Protein AF-A0A365MXD6-F1 (afdb_monomer)

Organism: Gibberella intermedia (NCBI:txid948311)

Foldseek 3Di:
DDDPVRVVVVVVVVVVVVVVVVVVVVVVVVVLVVLVVLLVVLVCQLPHPDDPVSNVVSVVSNVVSVVVNVVVVVVVVVVVVVD

Mean predicted aligned error: 4.79 Å

Nearest PDB structures (foldseek):
  4afl-assembly2_F  TM=7.414E-01  e=1.840E+00  Homo sapiens
  6inr-assembly1_A  TM=5.280E-01  e=1.720E+00  Candidatus Phytoplasma australasiaticum subsp. taiwanense
  5n7k-assembly4_D  TM=5.499E-01  e=4.404E+00  Homo sapiens

Secondary structure (DSSP, 8-state):
---HHHHHHHHHHHHHHHHHHHHHHHHHHHHHHHHHHHHHHHHHHHTSS--HHHHHHHHHHHHHHHHHHHHHHHHHHHHHHH-

Solvent-accessible surface area (backbone atoms only — not comparable to full-atom values): 4506 Å² total; per-residue (Å²)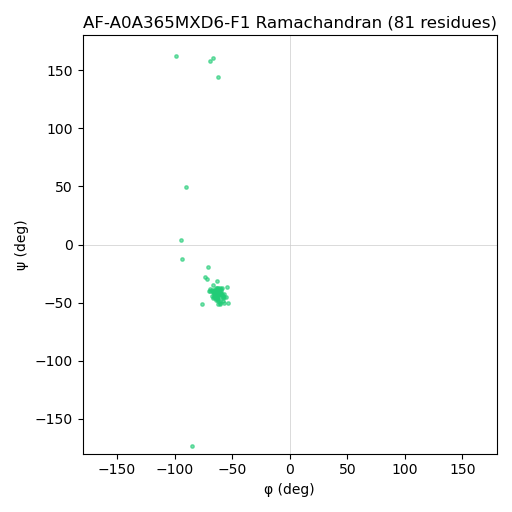: 130,84,50,74,65,58,52,53,53,50,51,52,51,53,53,49,52,48,56,50,50,54,51,51,52,51,52,53,51,54,49,52,52,51,47,50,48,53,26,50,57,23,45,52,43,46,77,40,99,58,58,68,71,61,21,58,61,27,41,58,55,24,51,52,36,50,50,52,53,48,55,51,48,52,53,52,52,55,52,62,74,74,109

pLDDT: mean 94.68, std 5.04, range [68.62, 98.5]

Structure (mmCIF, N/CA/C/O backbone):
data_AF-A0A365MXD6-F1
#
_entry.id   AF-A0A365MXD6-F1
#
loop_
_atom_site.group_PDB
_atom_site.id
_atom_site.type_symbol
_atom_site.label_atom_id
_atom_site.label_alt_id
_atom_site.label_comp_id
_atom_site.label_asym_id
_atom_site.label_entity_id
_atom_site.label_seq_id
_atom_site.pdbx_PDB_ins_code
_atom_site.Cartn_x
_atom_site.Cartn_y
_atom_site.Cartn_z
_atom_site.occupancy
_atom_site.B_iso_or_equiv
_atom_site.auth_seq_id
_atom_site.auth_comp_id
_atom_site.auth_asym_id
_atom_site.auth_atom_id
_atom_site.pdbx_PDB_model_num
ATOM 1 N N . MET A 1 1 ? 20.682 -0.175 -42.581 1.00 75.94 1 MET A N 1
ATOM 2 C CA . MET A 1 1 ? 20.680 -1.177 -41.492 1.00 75.94 1 MET A CA 1
ATOM 3 C C . MET A 1 1 ? 21.435 -0.576 -40.322 1.00 75.94 1 MET A C 1
ATOM 5 O O . MET A 1 1 ? 22.444 0.067 -40.599 1.00 75.94 1 MET A O 1
ATOM 9 N N . PRO A 1 2 ? 20.953 -0.724 -39.079 1.00 80.56 2 PRO A N 1
ATOM 10 C CA . PRO A 1 2 ? 21.672 -0.233 -37.910 1.00 80.56 2 PRO A CA 1
ATOM 11 C C . PRO A 1 2 ? 23.024 -0.940 -37.784 1.00 80.56 2 PRO A C 1
ATOM 13 O O . PRO A 1 2 ? 23.169 -2.119 -38.119 1.00 80.56 2 PRO A O 1
ATOM 16 N N . SER A 1 3 ? 24.023 -0.196 -37.338 1.00 93.88 3 SER A N 1
ATOM 17 C CA . SER A 1 3 ? 25.360 -0.697 -37.064 1.00 93.88 3 SER A CA 1
ATOM 18 C C . SER A 1 3 ? 25.360 -1.616 -35.842 1.00 93.88 3 SER A C 1
ATOM 20 O O . SER A 1 3 ? 24.506 -1.534 -34.959 1.00 93.88 3 SER A O 1
ATOM 22 N N . LYS A 1 4 ? 26.379 -2.477 -35.747 1.00 94.00 4 LYS A N 1
ATOM 23 C CA . LYS A 1 4 ? 26.589 -3.330 -34.568 1.00 94.00 4 LYS A CA 1
ATOM 24 C C . LYS A 1 4 ? 26.644 -2.512 -33.268 1.00 94.00 4 LYS A C 1
ATOM 26 O O . LYS A 1 4 ? 26.140 -2.971 -32.252 1.00 94.00 4 LYS A O 1
ATOM 31 N N . ALA A 1 5 ? 27.235 -1.317 -33.305 1.00 93.62 5 ALA A N 1
ATOM 32 C CA . ALA A 1 5 ? 27.323 -0.431 -32.147 1.00 93.62 5 ALA A CA 1
ATOM 33 C C . ALA A 1 5 ? 25.945 0.105 -31.726 1.00 93.62 5 ALA A C 1
ATOM 35 O O . ALA A 1 5 ? 25.617 0.060 -30.545 1.00 93.62 5 ALA A O 1
ATOM 36 N N . GLU A 1 6 ? 25.115 0.532 -32.682 1.00 93.56 6 GLU A N 1
ATOM 37 C CA . GLU A 1 6 ? 23.745 0.992 -32.406 1.00 93.56 6 GLU A CA 1
ATOM 38 C C . GLU A 1 6 ? 22.871 -0.133 -31.837 1.00 93.56 6 GLU A C 1
ATOM 40 O O . GLU A 1 6 ? 22.108 0.098 -30.903 1.00 93.56 6 GLU A O 1
ATOM 45 N N . ILE A 1 7 ? 23.021 -1.365 -32.339 1.00 94.12 7 ILE A N 1
ATOM 46 C CA . ILE A 1 7 ? 22.306 -2.535 -31.803 1.00 94.12 7 ILE A CA 1
ATOM 47 C C . ILE A 1 7 ? 22.745 -2.834 -30.363 1.00 94.12 7 ILE A C 1
ATOM 49 O O . ILE A 1 7 ? 21.898 -3.046 -29.500 1.00 94.12 7 ILE A O 1
ATOM 53 N N . LEU A 1 8 ? 24.054 -2.834 -30.083 1.00 95.25 8 LEU A N 1
ATOM 54 C CA . LEU A 1 8 ? 24.577 -3.093 -28.736 1.00 95.25 8 LEU A CA 1
ATOM 55 C C . LEU A 1 8 ? 24.152 -2.014 -27.734 1.00 95.25 8 LEU A C 1
ATOM 57 O O . LEU A 1 8 ? 23.772 -2.346 -26.614 1.00 95.25 8 LEU A O 1
ATOM 61 N N . GLN A 1 9 ? 24.156 -0.744 -28.143 1.00 94.44 9 GLN A N 1
ATOM 62 C CA . GLN A 1 9 ? 23.662 0.348 -27.306 1.00 94.44 9 GLN A CA 1
ATOM 63 C C . GLN A 1 9 ? 22.156 0.220 -27.044 1.00 94.44 9 GLN A C 1
ATOM 65 O O . GLN A 1 9 ? 21.710 0.427 -25.919 1.00 94.44 9 GLN A O 1
ATOM 70 N N . GLY A 1 10 ? 21.375 -0.152 -28.063 1.00 93.19 10 GLY A N 1
ATOM 71 C CA . GLY A 1 10 ? 19.941 -0.395 -27.913 1.00 93.19 10 GLY A CA 1
ATOM 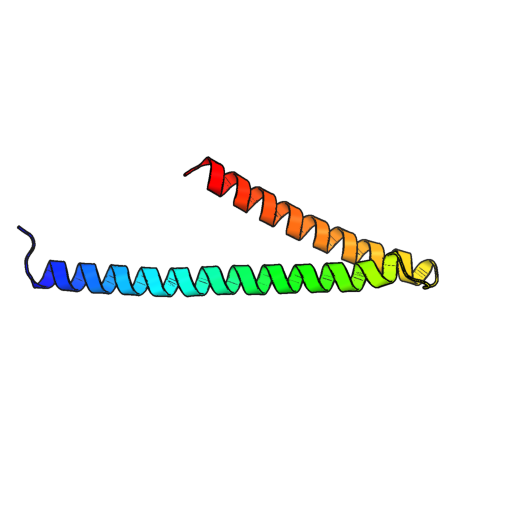72 C C . GLY A 1 10 ? 19.640 -1.513 -26.913 1.00 93.19 10 GLY A C 1
ATOM 73 O O . GLY A 1 10 ? 18.770 -1.349 -26.063 1.00 93.19 10 GLY A O 1
ATOM 74 N N . LEU A 1 11 ? 20.395 -2.615 -26.963 1.00 94.31 11 LEU A N 1
ATOM 75 C CA . LEU A 1 11 ? 20.257 -3.720 -26.010 1.00 94.31 11 LEU A CA 1
ATOM 76 C C . LEU A 1 11 ? 20.603 -3.296 -24.577 1.00 94.31 11 LEU A C 1
ATOM 78 O O . LEU A 1 11 ? 19.834 -3.594 -23.669 1.00 94.31 11 LEU A O 1
ATOM 82 N N . ALA A 1 12 ? 21.700 -2.557 -24.388 1.00 93.25 12 ALA A N 1
ATOM 83 C CA . ALA A 1 12 ? 22.098 -2.062 -23.070 1.00 93.25 12 ALA A CA 1
ATOM 84 C C . ALA A 1 12 ? 21.039 -1.129 -22.455 1.00 93.25 12 ALA A C 1
ATOM 86 O O . ALA A 1 12 ? 20.755 -1.215 -21.263 1.00 93.25 12 ALA A O 1
ATOM 87 N N . ASN A 1 13 ? 20.414 -0.273 -23.269 1.00 93.94 13 ASN A N 1
ATOM 88 C CA . ASN A 1 13 ? 19.340 0.603 -22.800 1.00 93.94 13 ASN A CA 1
ATOM 89 C C . ASN A 1 13 ? 18.098 -0.199 -22.381 1.00 93.94 13 ASN A C 1
ATOM 91 O O . ASN A 1 13 ? 17.531 0.067 -21.330 1.00 93.94 13 ASN A O 1
ATOM 95 N N . VAL A 1 14 ? 17.685 -1.197 -23.172 1.00 94.31 14 VAL A N 1
ATOM 96 C CA . VAL A 1 14 ? 16.528 -2.047 -22.832 1.00 94.31 14 VAL A CA 1
ATOM 97 C C . VAL A 1 14 ? 16.776 -2.847 -21.552 1.00 94.31 14 VAL A C 1
ATOM 99 O O . VAL A 1 14 ? 15.867 -2.988 -20.738 1.00 94.31 14 VAL A O 1
ATOM 102 N N . GLU A 1 15 ? 17.992 -3.355 -21.355 1.00 94.56 15 GLU A N 1
ATOM 103 C CA . GLU A 1 15 ? 18.370 -4.069 -20.133 1.00 94.56 15 GLU A CA 1
ATOM 104 C C . GLU A 1 15 ? 18.319 -3.154 -18.902 1.00 94.56 15 GLU A C 1
ATOM 106 O O . GLU A 1 15 ? 17.733 -3.528 -1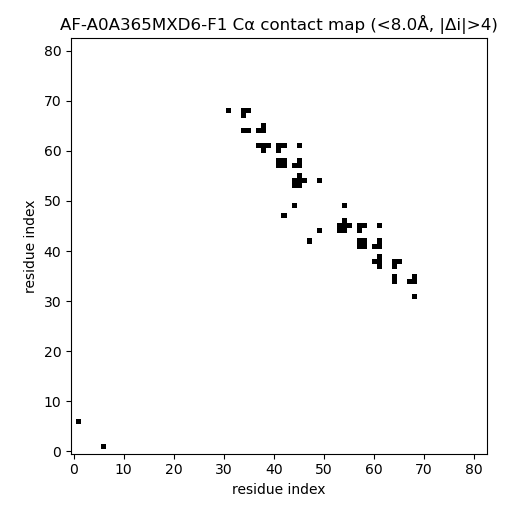7.887 1.00 94.56 15 GLU A O 1
ATOM 111 N N . PHE A 1 16 ? 18.830 -1.925 -19.021 1.00 94.56 16 PHE A N 1
ATOM 112 C CA . PHE A 1 16 ? 18.739 -0.923 -17.962 1.00 94.56 16 PHE A CA 1
ATOM 113 C C . PHE A 1 16 ? 17.286 -0.575 -17.603 1.00 94.56 16 PHE A C 1
ATOM 115 O O . PHE A 1 16 ? 16.923 -0.602 -16.428 1.00 94.56 16 PHE A O 1
ATOM 122 N N . GLU A 1 17 ? 16.442 -0.288 -18.599 1.00 95.19 17 GLU A N 1
ATOM 123 C CA . GLU A 1 17 ? 15.025 0.033 -18.370 1.00 95.19 17 GLU A CA 1
ATOM 124 C C . GLU A 1 17 ? 14.275 -1.142 -17.738 1.00 95.19 17 GLU A C 1
ATOM 126 O O . GLU A 1 17 ? 13.451 -0.957 -16.844 1.00 95.19 17 GLU A O 1
ATOM 131 N N . LYS A 1 18 ? 14.599 -2.375 -18.143 1.00 95.19 18 LYS A N 1
ATOM 132 C CA . LYS A 1 18 ? 14.040 -3.576 -17.524 1.00 95.19 18 LYS A CA 1
ATOM 133 C C . LYS A 1 18 ? 14.399 -3.655 -16.037 1.00 95.19 18 LYS A C 1
ATOM 135 O O . LYS A 1 18 ? 13.504 -3.833 -15.215 1.00 95.19 18 LYS A O 1
ATOM 140 N N . GLU A 1 19 ? 15.677 -3.514 -15.681 1.00 95.56 19 GLU A N 1
ATOM 141 C CA . GLU A 1 19 ? 16.099 -3.530 -14.273 1.00 95.56 19 GLU A CA 1
ATOM 142 C C . GLU A 1 19 ? 15.458 -2.397 -13.464 1.00 95.56 19 GLU A C 1
ATOM 144 O O . GLU A 1 19 ? 15.124 -2.573 -12.289 1.00 95.56 19 GLU A O 1
ATOM 149 N N . HIS A 1 20 ? 15.305 -1.222 -14.076 1.00 95.56 20 HIS A N 1
ATOM 150 C CA . HIS A 1 20 ? 14.653 -0.085 -13.447 1.00 95.56 20 HIS A CA 1
ATOM 151 C C . HIS A 1 20 ? 13.187 -0.398 -13.125 1.00 95.56 20 HIS A C 1
ATOM 153 O O . HIS A 1 20 ? 12.793 -0.275 -11.963 1.00 95.56 20 HIS A O 1
ATOM 159 N N . LEU A 1 21 ? 12.426 -0.895 -14.104 1.00 95.19 21 LEU A N 1
ATOM 160 C CA . LEU A 1 21 ? 11.027 -1.290 -13.930 1.00 95.19 21 LEU A CA 1
ATOM 161 C C . LEU A 1 21 ? 10.861 -2.404 -12.889 1.00 95.19 21 LEU A C 1
ATOM 163 O O . LEU A 1 21 ? 9.959 -2.337 -12.058 1.00 95.19 21 LEU A O 1
ATOM 167 N N . GLU A 1 22 ? 11.746 -3.404 -12.868 1.00 95.81 22 GLU A N 1
ATOM 168 C CA . GLU A 1 22 ? 11.716 -4.466 -11.851 1.00 95.81 22 GLU A CA 1
ATOM 169 C C . GLU A 1 22 ? 11.873 -3.907 -10.425 1.00 95.81 22 GLU A C 1
ATOM 171 O O . GLU A 1 22 ? 11.200 -4.361 -9.493 1.00 95.81 22 GLU A O 1
ATOM 176 N N . ARG A 1 23 ? 12.725 -2.889 -10.236 1.00 95.69 23 ARG A N 1
ATOM 177 C CA . ARG A 1 23 ? 12.879 -2.216 -8.935 1.00 95.69 23 ARG A CA 1
ATOM 178 C C . ARG A 1 23 ? 11.642 -1.409 -8.560 1.00 95.69 23 ARG A C 1
ATOM 180 O O . ARG A 1 23 ? 11.265 -1.418 -7.389 1.00 95.69 23 ARG A O 1
ATOM 187 N N . GLU A 1 24 ? 11.026 -0.723 -9.516 1.00 95.00 24 GLU A N 1
ATOM 188 C CA . GLU A 1 24 ? 9.803 0.047 -9.274 1.00 95.00 24 GLU A CA 1
ATOM 189 C C . GLU A 1 24 ? 8.621 -0.856 -8.912 1.00 95.00 24 GLU A C 1
ATOM 191 O O . GLU A 1 24 ? 7.918 -0.570 -7.942 1.00 95.00 24 GLU A O 1
ATOM 196 N N . ILE A 1 25 ? 8.454 -1.984 -9.613 1.00 92.75 25 ILE A N 1
ATOM 197 C CA . ILE A 1 25 ? 7.437 -2.997 -9.294 1.00 92.75 25 ILE A CA 1
ATOM 198 C C . ILE A 1 25 ? 7.628 -3.490 -7.863 1.00 92.75 25 ILE A C 1
ATOM 200 O O . ILE A 1 25 ? 6.695 -3.440 -7.062 1.00 92.75 25 ILE A O 1
ATOM 204 N N . LYS A 1 26 ? 8.853 -3.887 -7.505 1.00 95.94 26 LYS A N 1
ATOM 205 C CA . LYS A 1 26 ? 9.149 -4.345 -6.146 1.00 95.94 26 LYS A CA 1
ATOM 206 C C . LYS A 1 26 ? 8.848 -3.269 -5.098 1.00 95.94 26 LYS A C 1
ATOM 208 O O . LYS A 1 26 ? 8.272 -3.572 -4.057 1.00 95.94 26 LYS A O 1
ATOM 213 N N . ALA A 1 27 ? 9.212 -2.014 -5.360 1.00 95.00 27 ALA A N 1
ATOM 214 C CA . ALA A 1 27 ? 8.926 -0.912 -4.446 1.00 95.00 27 ALA A CA 1
ATOM 215 C C . ALA A 1 27 ? 7.413 -0.690 -4.264 1.00 95.00 27 ALA A C 1
ATOM 217 O O . ALA A 1 27 ? 6.957 -0.451 -3.143 1.00 95.00 27 ALA A O 1
ATOM 218 N N . ALA A 1 28 ? 6.629 -0.808 -5.339 1.00 92.94 28 ALA A N 1
ATOM 219 C CA . ALA A 1 28 ? 5.174 -0.707 -5.287 1.00 92.94 28 ALA A CA 1
ATOM 220 C C . ALA A 1 28 ? 4.536 -1.872 -4.506 1.00 92.94 28 ALA A C 1
ATOM 222 O O . ALA A 1 28 ? 3.629 -1.651 -3.695 1.00 92.94 28 ALA A O 1
ATOM 223 N N . GLU A 1 29 ? 5.031 -3.097 -4.694 1.00 94.81 29 GLU A N 1
ATOM 224 C CA . GLU A 1 29 ? 4.605 -4.280 -3.938 1.00 94.81 29 GLU A CA 1
ATOM 225 C C . GLU A 1 29 ? 4.911 -4.136 -2.441 1.00 94.81 29 GLU A C 1
ATOM 227 O O . GLU A 1 29 ? 4.024 -4.326 -1.603 1.00 94.81 29 GLU A O 1
ATOM 232 N N . ASP A 1 30 ? 6.142 -3.743 -2.100 1.00 97.62 30 ASP A N 1
ATOM 233 C CA . ASP A 1 30 ? 6.579 -3.540 -0.717 1.00 97.62 30 ASP A CA 1
ATOM 234 C C . ASP A 1 30 ? 5.744 -2.449 -0.027 1.00 97.62 30 ASP A C 1
ATOM 236 O O . ASP A 1 30 ? 5.302 -2.626 1.114 1.00 97.62 30 ASP A O 1
ATOM 240 N N . TYR A 1 31 ? 5.458 -1.346 -0.728 1.00 96.50 31 TYR A N 1
ATOM 241 C CA . TYR A 1 31 ? 4.602 -0.278 -0.214 1.00 96.50 31 TYR A CA 1
ATOM 242 C C . TYR A 1 31 ? 3.163 -0.756 0.022 1.00 96.50 31 TYR A C 1
ATOM 244 O O . TYR A 1 31 ? 2.615 -0.564 1.109 1.00 96.50 31 TYR A O 1
ATOM 252 N N . THR A 1 32 ? 2.564 -1.444 -0.952 1.00 96.56 32 THR A N 1
ATOM 253 C CA . THR A 1 32 ? 1.190 -1.962 -0.840 1.00 96.56 32 THR A CA 1
ATOM 254 C C . THR A 1 32 ? 1.067 -2.953 0.316 1.00 96.56 32 THR A C 1
ATOM 256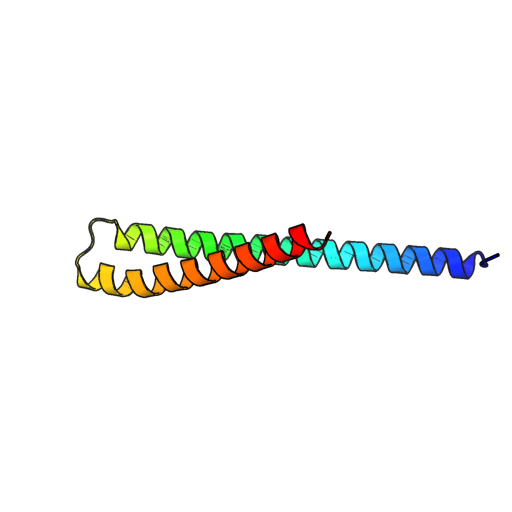 O O . THR A 1 32 ? 0.117 -2.893 1.105 1.00 96.56 32 THR A O 1
ATOM 259 N N . LYS A 1 33 ? 2.061 -3.832 0.479 1.00 97.81 33 LYS A N 1
ATOM 260 C CA . LYS A 1 33 ? 2.137 -4.771 1.601 1.00 97.81 33 LYS A CA 1
ATOM 261 C C . LYS A 1 33 ? 2.246 -4.046 2.940 1.00 97.81 33 LYS A C 1
ATOM 263 O O . LYS A 1 33 ? 1.555 -4.419 3.887 1.00 97.81 33 LYS A O 1
ATOM 268 N N . HIS A 1 34 ? 3.076 -3.006 3.020 1.00 98.06 34 HIS A N 1
ATOM 269 C CA . HIS A 1 34 ? 3.213 -2.195 4.226 1.00 98.06 34 HIS A CA 1
ATOM 270 C C . HIS A 1 34 ? 1.888 -1.529 4.624 1.00 98.06 34 HIS A C 1
ATOM 272 O O . HIS A 1 34 ? 1.455 -1.680 5.767 1.00 98.06 34 HIS A O 1
ATOM 278 N N . ILE A 1 35 ? 1.211 -0.858 3.687 1.00 98.19 35 ILE A N 1
ATOM 279 C CA . ILE A 1 35 ? -0.086 -0.212 3.944 1.00 98.19 35 ILE A CA 1
ATOM 280 C C . ILE A 1 35 ? -1.149 -1.241 4.343 1.00 98.19 35 ILE A C 1
ATOM 282 O O . ILE A 1 35 ? -1.898 -1.023 5.294 1.00 98.19 35 ILE A O 1
ATOM 286 N N . THR A 1 36 ? -1.173 -2.398 3.677 1.00 98.19 36 THR A N 1
ATOM 287 C CA . THR A 1 36 ? -2.087 -3.495 4.024 1.00 98.19 36 THR A CA 1
ATOM 288 C C . THR A 1 36 ? -1.872 -3.969 5.458 1.00 98.19 36 THR A C 1
ATOM 290 O O . THR A 1 36 ? -2.844 -4.157 6.189 1.00 98.19 36 THR A O 1
ATOM 293 N N . GLN A 1 37 ? -0.619 -4.124 5.893 1.00 98.50 37 GLN A N 1
ATOM 294 C CA . GLN A 1 37 ? -0.324 -4.519 7.269 1.00 98.50 37 GLN A CA 1
ATOM 295 C C . GLN A 1 37 ? -0.808 -3.465 8.272 1.00 98.50 37 GLN A C 1
ATOM 297 O O . GLN A 1 37 ? -1.500 -3.818 9.221 1.00 98.50 37 GLN A O 1
ATOM 302 N N . GLN A 1 38 ? -0.533 -2.179 8.027 1.00 98.38 38 GLN A N 1
ATOM 303 C CA . GLN A 1 38 ? -1.011 -1.096 8.895 1.00 98.38 38 GLN A CA 1
ATOM 304 C C . GLN A 1 38 ? -2.541 -1.092 9.009 1.00 98.38 38 GLN A C 1
ATOM 306 O O . GLN A 1 38 ? -3.089 -1.021 10.108 1.00 98.38 38 GLN A O 1
ATOM 311 N N . LYS A 1 39 ? -3.243 -1.259 7.884 1.00 98.19 39 LYS A N 1
ATOM 312 C CA . LYS A 1 39 ? -4.703 -1.394 7.853 1.00 98.19 39 LYS A CA 1
ATOM 313 C C . LYS A 1 39 ? -5.180 -2.567 8.710 1.00 98.19 39 LYS A C 1
ATOM 315 O O . LYS A 1 39 ? -6.123 -2.406 9.480 1.00 98.19 39 LYS A O 1
ATOM 320 N N . MET A 1 40 ? -4.538 -3.732 8.607 1.00 98.44 40 MET A N 1
ATOM 321 C CA . MET A 1 40 ? -4.890 -4.918 9.400 1.00 98.44 40 MET A CA 1
ATOM 322 C C . MET A 1 40 ? -4.637 -4.711 10.900 1.00 98.44 40 MET A C 1
ATOM 324 O O . MET A 1 40 ? -5.473 -5.104 11.715 1.00 98.44 40 MET A O 1
ATOM 328 N N . ASP A 1 41 ? -3.548 -4.037 11.267 1.00 98.06 41 ASP A N 1
ATOM 329 C CA . ASP A 1 41 ? -3.229 -3.724 12.662 1.00 98.06 41 ASP A CA 1
ATOM 330 C C . ASP A 1 41 ? -4.293 -2.795 13.274 1.00 98.06 41 ASP A C 1
ATOM 332 O O . ASP A 1 41 ? -4.783 -3.041 14.378 1.00 98.06 41 ASP A O 1
ATOM 336 N N . LYS A 1 42 ? -4.727 -1.762 12.537 1.00 98.12 42 LYS A N 1
ATOM 337 C CA . LYS A 1 42 ? -5.810 -0.867 12.982 1.00 98.12 42 LYS A CA 1
ATOM 338 C C . LYS A 1 42 ? -7.164 -1.570 13.005 1.00 98.12 42 LYS A C 1
ATOM 340 O O . LYS A 1 42 ? -7.920 -1.398 13.959 1.00 98.12 42 LYS A O 1
ATOM 345 N N . GLN A 1 43 ? -7.436 -2.428 12.022 1.00 98.06 43 GLN A N 1
ATOM 346 C CA . GLN A 1 43 ? -8.645 -3.250 11.964 1.00 98.06 43 GLN A CA 1
ATOM 347 C C . GLN A 1 43 ? -8.800 -4.128 13.213 1.00 98.06 43 GLN A C 1
ATOM 349 O O . GLN A 1 43 ? -9.899 -4.244 13.759 1.00 98.06 43 GLN A O 1
ATOM 354 N N . ALA A 1 44 ? -7.702 -4.733 13.674 1.00 98.12 44 ALA A N 1
ATOM 355 C CA . ALA A 1 44 ? -7.692 -5.564 14.872 1.00 98.12 44 ALA A CA 1
ATOM 356 C C . ALA A 1 44 ? -8.057 -4.770 16.138 1.00 98.12 44 ALA A C 1
ATOM 358 O O . ALA A 1 44 ? -8.675 -5.321 17.047 1.00 98.12 44 ALA A O 1
ATOM 359 N N . ILE A 1 45 ? -7.720 -3.476 16.188 1.00 98.00 45 ILE A N 1
ATOM 360 C CA . ILE A 1 45 ? -8.096 -2.588 17.294 1.00 98.00 45 ILE A CA 1
ATOM 361 C C . ILE A 1 45 ? -9.573 -2.192 17.185 1.00 98.00 45 ILE A C 1
ATOM 363 O O . ILE A 1 45 ? -10.328 -2.386 18.139 1.00 98.00 45 ILE A O 1
ATOM 367 N N . VAL A 1 46 ? -9.997 -1.701 16.016 1.00 97.88 46 VAL A N 1
ATOM 368 C CA . VAL A 1 46 ? -11.374 -1.247 15.743 1.00 97.88 46 VAL A CA 1
ATOM 369 C C . VAL A 1 46 ? -12.401 -2.331 16.082 1.00 97.88 46 VAL A C 1
ATOM 371 O O . VAL A 1 46 ? -13.349 -2.089 16.832 1.00 97.88 46 VAL A O 1
ATOM 374 N N . TYR A 1 47 ? -12.188 -3.550 15.583 1.00 96.88 47 TYR A N 1
ATOM 375 C CA . TYR A 1 47 ? -13.113 -4.670 15.783 1.00 96.88 47 TYR A CA 1
ATOM 376 C C . TYR A 1 47 ? -12.747 -5.564 16.977 1.00 96.88 47 TYR A C 1
ATOM 378 O O . TYR A 1 47 ? -13.410 -6.573 17.216 1.00 96.88 47 TYR A O 1
ATOM 386 N N . GLY A 1 48 ? -11.707 -5.207 17.732 1.00 96.38 48 GLY A N 1
ATOM 387 C CA . GLY A 1 48 ? -11.235 -5.962 18.887 1.00 96.38 48 GLY A CA 1
ATOM 388 C C . GLY A 1 48 ? -11.965 -5.632 20.189 1.00 96.38 48 GLY A C 1
ATOM 389 O O . GLY A 1 48 ? -12.921 -4.853 20.247 1.00 96.38 48 GLY A O 1
ATOM 390 N N . SER A 1 49 ? -11.465 -6.203 21.281 1.00 96.38 49 SER A N 1
ATOM 391 C CA . SER A 1 49 ? -11.985 -5.994 22.639 1.00 96.38 49 SER A CA 1
ATOM 392 C C . SER A 1 49 ? -11.306 -4.814 23.348 1.00 96.38 49 SER A C 1
ATOM 394 O O . SER A 1 49 ? -10.835 -4.953 24.473 1.00 96.38 49 SER A O 1
ATOM 396 N N . TYR A 1 50 ? -11.232 -3.662 22.679 1.00 96.44 50 TYR A N 1
ATOM 397 C CA . TYR A 1 50 ? -10.724 -2.402 23.239 1.00 96.44 50 TYR A CA 1
ATOM 398 C C . TYR A 1 50 ? -11.867 -1.486 23.699 1.00 96.44 50 TYR A C 1
ATOM 400 O O . TYR A 1 50 ? -13.021 -1.673 23.297 1.00 96.44 50 TYR A O 1
ATOM 408 N N . ASP A 1 51 ? -11.551 -0.497 24.537 1.00 97.38 51 ASP A N 1
ATOM 409 C CA . ASP A 1 51 ? -12.497 0.554 24.914 1.00 97.38 51 ASP A CA 1
ATOM 410 C C . ASP A 1 51 ? -12.855 1.453 23.715 1.00 97.38 51 ASP A C 1
ATOM 412 O O . ASP A 1 51 ? -12.144 1.495 22.707 1.00 97.38 51 ASP A O 1
ATOM 416 N N . GLN A 1 52 ? -13.974 2.175 23.822 1.00 96.75 52 GLN A N 1
ATOM 417 C CA . GLN A 1 52 ? -14.502 2.963 22.706 1.00 96.75 52 GLN A CA 1
ATOM 418 C C . GLN A 1 52 ? -13.553 4.086 22.269 1.00 96.75 52 GLN A C 1
ATOM 420 O O . GLN A 1 52 ? -13.404 4.303 21.073 1.00 96.75 52 GLN A O 1
ATOM 425 N N . ALA A 1 53 ? -12.859 4.752 23.197 1.00 96.94 53 ALA A N 1
ATOM 426 C CA . ALA A 1 53 ? -11.953 5.842 22.840 1.00 96.94 53 ALA A CA 1
ATOM 427 C C . ALA A 1 53 ? -10.748 5.324 22.037 1.00 96.94 53 ALA A C 1
ATOM 429 O O . ALA A 1 53 ? -10.344 5.938 21.049 1.00 96.94 53 ALA A O 1
ATOM 430 N N . THR A 1 54 ? -10.214 4.159 22.413 1.00 96.88 54 THR A N 1
ATOM 431 C CA . THR A 1 54 ? -9.154 3.477 21.656 1.00 96.88 54 THR A CA 1
ATOM 432 C C . THR A 1 54 ? -9.629 3.052 20.264 1.00 96.88 54 THR A C 1
ATOM 434 O O . THR A 1 54 ? -8.897 3.212 19.284 1.00 96.88 54 THR A O 1
ATOM 437 N N . LYS A 1 55 ? -10.862 2.545 20.150 1.00 98.12 55 LYS A N 1
ATOM 438 C CA . LYS A 1 55 ? -11.465 2.191 18.857 1.00 98.12 55 LYS A CA 1
ATOM 439 C C . LYS A 1 55 ? -11.648 3.403 17.957 1.00 98.12 55 LYS A C 1
ATOM 441 O O . LYS A 1 55 ? -11.242 3.346 16.802 1.00 98.12 55 LYS A O 1
ATOM 446 N N . ASP A 1 56 ? -12.184 4.495 18.490 1.00 96.94 56 ASP A N 1
ATOM 447 C CA . ASP A 1 56 ? -12.412 5.731 17.738 1.00 96.94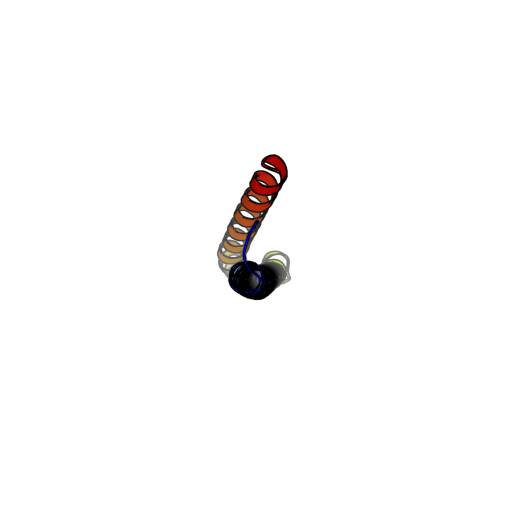 56 ASP A CA 1
ATOM 448 C C . ASP A 1 56 ? -11.089 6.324 17.228 1.00 96.94 56 ASP A C 1
ATOM 450 O O . ASP A 1 56 ? -10.999 6.773 16.084 1.00 96.94 56 ASP A O 1
ATOM 454 N N . ALA A 1 57 ? -10.028 6.264 18.042 1.00 94.75 57 ALA A N 1
ATOM 455 C CA . ALA A 1 57 ? -8.693 6.683 17.624 1.00 94.75 57 ALA A CA 1
ATOM 456 C C . ALA A 1 57 ? -8.129 5.797 16.497 1.00 94.75 57 ALA A C 1
ATOM 458 O O . ALA A 1 57 ? -7.548 6.312 15.543 1.00 94.75 57 ALA A O 1
ATOM 459 N N . ALA A 1 58 ? -8.316 4.475 16.578 1.00 97.75 58 ALA A N 1
ATOM 460 C CA . ALA A 1 58 ? -7.856 3.539 15.552 1.00 97.75 58 ALA A CA 1
ATOM 461 C C . ALA A 1 58 ? -8.693 3.587 14.264 1.00 97.75 58 ALA A C 1
ATOM 463 O O . ALA A 1 58 ? -8.156 3.313 13.192 1.00 97.75 58 ALA A O 1
ATOM 464 N N . GLN A 1 59 ? -9.976 3.952 14.356 1.00 98.00 59 GLN A N 1
ATOM 465 C CA . GLN A 1 59 ? -10.891 4.039 13.217 1.00 98.00 59 GLN A CA 1
ATOM 466 C C . GLN A 1 59 ? -10.380 5.027 12.171 1.00 98.00 59 GLN A C 1
ATOM 468 O O . GLN A 1 59 ? -10.327 4.699 10.992 1.00 98.00 59 GLN A O 1
ATOM 473 N N . LYS A 1 60 ? -9.913 6.202 12.608 1.00 96.00 60 LYS A N 1
ATOM 474 C CA . LYS A 1 60 ? -9.391 7.225 11.696 1.00 96.00 60 LYS A CA 1
ATOM 475 C C . LYS A 1 60 ? -8.189 6.729 10.885 1.00 96.00 60 LYS A C 1
ATOM 477 O O . LYS A 1 60 ? -8.103 6.993 9.689 1.00 96.00 60 LYS A O 1
ATOM 482 N N . ASP A 1 61 ? -7.270 6.013 11.531 1.00 97.44 61 ASP A N 1
ATOM 483 C CA . ASP A 1 61 ? -6.106 5.439 10.851 1.00 97.44 61 ASP A CA 1
ATOM 484 C C . ASP A 1 61 ? -6.519 4.283 9.928 1.00 97.44 61 ASP A C 1
ATOM 486 O O . ASP A 1 61 ? -5.997 4.158 8.823 1.00 97.44 61 ASP A O 1
ATOM 490 N N . TYR A 1 62 ? -7.462 3.440 10.361 1.00 98.25 62 TYR A N 1
ATOM 491 C CA . TYR A 1 62 ? -8.012 2.360 9.540 1.00 98.25 62 TYR A CA 1
ATOM 492 C C . TYR A 1 62 ? -8.633 2.897 8.245 1.00 98.25 62 TYR A C 1
ATOM 494 O O . TYR A 1 62 ? -8.299 2.398 7.168 1.00 98.25 62 TYR A O 1
ATOM 502 N N . ASP A 1 63 ? -9.478 3.926 8.347 1.00 98.06 63 ASP A N 1
ATOM 503 C CA . ASP A 1 63 ? -10.136 4.560 7.202 1.00 98.06 63 ASP A CA 1
ATOM 504 C C . ASP A 1 63 ? -9.098 5.170 6.253 1.00 98.06 63 ASP A C 1
ATOM 506 O O . ASP A 1 63 ? -9.115 4.886 5.059 1.00 98.06 63 ASP A O 1
ATOM 510 N N . TYR A 1 64 ? -8.106 5.886 6.793 1.00 97.88 64 TYR A N 1
ATOM 511 C CA . TYR A 1 64 ? -7.003 6.446 6.007 1.00 97.88 64 TYR A CA 1
ATOM 512 C C . TYR A 1 64 ? -6.253 5.387 5.184 1.00 97.88 64 TYR A C 1
ATOM 514 O O . TYR A 1 64 ? -5.967 5.593 4.003 1.00 97.88 64 TYR A O 1
ATOM 522 N N . TYR A 1 65 ? -5.933 4.231 5.774 1.00 98.19 65 TYR A N 1
ATOM 523 C CA . TYR A 1 65 ? -5.271 3.168 5.018 1.00 98.19 65 TYR A CA 1
ATOM 524 C C . TYR A 1 65 ? -6.207 2.483 4.013 1.00 98.19 65 TYR A C 1
ATOM 526 O O . TYR A 1 65 ? -5.733 2.022 2.973 1.00 98.19 65 TYR A O 1
ATOM 534 N N . CYS A 1 66 ? -7.515 2.421 4.280 1.00 97.94 66 CYS A N 1
ATOM 535 C CA . CYS A 1 66 ? -8.493 1.937 3.303 1.00 97.94 66 CYS A CA 1
ATOM 536 C C . CYS A 1 66 ? -8.594 2.872 2.091 1.00 97.94 66 CYS A C 1
ATOM 538 O O . CYS A 1 66 ? -8.645 2.378 0.963 1.00 97.94 66 CYS A O 1
ATOM 540 N N . ASP A 1 67 ? -8.549 4.186 2.307 1.00 98.25 67 ASP A N 1
ATOM 541 C CA . ASP A 1 67 ? -8.550 5.183 1.234 1.00 98.25 67 ASP A CA 1
ATOM 542 C C . ASP A 1 67 ? -7.309 5.030 0.344 1.00 98.25 67 ASP A C 1
ATOM 544 O O . ASP A 1 67 ? -7.435 4.923 -0.874 1.00 98.25 67 ASP A O 1
ATOM 548 N N . ILE A 1 68 ? -6.112 4.888 0.934 1.00 97.75 68 ILE A N 1
ATOM 549 C CA . ILE A 1 68 ? -4.878 4.652 0.160 1.00 97.75 68 ILE A CA 1
ATOM 550 C C . ILE A 1 68 ? -4.987 3.385 -0.695 1.00 97.75 68 ILE A C 1
ATOM 552 O O . ILE A 1 68 ? -4.608 3.394 -1.865 1.00 97.75 68 ILE A O 1
ATOM 556 N N . LEU A 1 69 ? -5.469 2.277 -0.124 1.00 96.94 69 LEU A N 1
ATOM 557 C CA . LEU A 1 69 ? -5.589 1.018 -0.864 1.00 96.94 69 LEU A CA 1
ATOM 558 C C . LEU A 1 69 ? -6.631 1.111 -1.983 1.00 96.94 69 LEU A C 1
ATOM 560 O O . LEU A 1 69 ? -6.427 0.521 -3.043 1.00 96.94 69 LEU A O 1
ATOM 564 N N . SER A 1 70 ? -7.708 1.868 -1.768 1.00 97.38 70 SER A N 1
ATOM 565 C CA . SER A 1 70 ? -8.731 2.122 -2.786 1.00 97.38 70 SER A CA 1
ATOM 566 C C . SER A 1 70 ? -8.161 2.952 -3.938 1.00 97.38 70 SER A C 1
ATOM 568 O O . SER A 1 70 ? -8.282 2.550 -5.091 1.00 97.38 70 SER A O 1
ATOM 570 N N . ASP A 1 71 ? -7.423 4.023 -3.634 1.00 96.62 71 ASP A N 1
ATOM 571 C CA . ASP A 1 71 ? -6.733 4.843 -4.635 1.00 96.62 71 ASP A CA 1
ATOM 572 C C . ASP A 1 71 ? -5.715 4.033 -5.455 1.00 96.62 71 ASP A C 1
ATOM 574 O O . ASP A 1 71 ? -5.557 4.242 -6.662 1.00 96.62 71 ASP A O 1
ATOM 578 N N . LEU A 1 72 ? -4.978 3.122 -4.808 1.00 93.88 72 LEU A N 1
ATOM 579 C CA . LEU A 1 72 ? -4.032 2.235 -5.490 1.00 93.88 72 LEU A CA 1
ATOM 580 C C . LEU A 1 72 ? -4.755 1.245 -6.411 1.00 93.88 72 LEU A C 1
ATOM 582 O O . LEU A 1 72 ? -4.300 1.022 -7.534 1.00 93.88 72 LEU A O 1
ATOM 586 N N . LEU A 1 73 ? -5.883 0.688 -5.963 1.00 94.25 73 LEU A N 1
ATOM 587 C CA . LEU A 1 73 ? -6.709 -0.205 -6.771 1.00 94.25 73 LEU A CA 1
ATOM 588 C C . LEU A 1 73 ? -7.282 0.518 -7.994 1.00 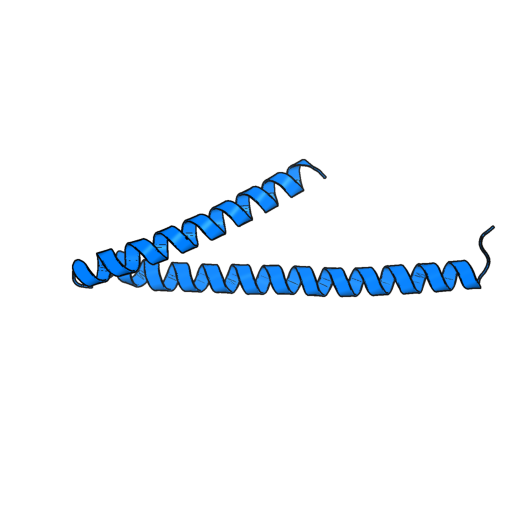94.25 73 LEU A C 1
ATOM 590 O O . LEU A 1 73 ? -7.192 -0.006 -9.102 1.00 94.25 73 LEU A O 1
ATOM 594 N N . ASP A 1 74 ? -7.803 1.732 -7.823 1.00 95.06 74 ASP A N 1
ATOM 595 C CA . ASP A 1 74 ? -8.346 2.529 -8.925 1.00 95.06 74 ASP A CA 1
ATOM 596 C C . ASP A 1 74 ? -7.280 2.836 -9.981 1.00 95.06 74 ASP A C 1
ATOM 598 O O . ASP A 1 74 ? -7.533 2.696 -11.179 1.00 95.06 74 ASP A O 1
ATOM 602 N N . LYS A 1 75 ? -6.058 3.180 -9.555 1.00 90.75 75 LYS A N 1
ATOM 603 C CA . LYS A 1 75 ? -4.922 3.387 -10.468 1.00 90.75 75 LYS A CA 1
ATOM 604 C C . LYS A 1 75 ? -4.532 2.108 -11.206 1.00 90.75 75 LYS A C 1
ATOM 606 O O . LYS A 1 75 ? -4.248 2.168 -12.401 1.00 90.75 75 LYS A O 1
ATOM 611 N N . ALA A 1 76 ? -4.527 0.963 -10.521 1.00 89.31 76 ALA A N 1
ATOM 612 C CA . ALA A 1 76 ? -4.224 -0.326 -11.138 1.00 89.31 76 ALA A CA 1
ATOM 613 C C . ALA A 1 76 ? -5.284 -0.718 -12.184 1.00 89.31 76 ALA A C 1
ATOM 615 O O . ALA A 1 76 ? -4.935 -1.128 -13.290 1.00 89.31 76 ALA A O 1
ATOM 616 N N . LEU A 1 77 ? -6.568 -0.520 -11.871 1.00 92.12 77 LEU A N 1
ATOM 617 C CA . LEU A 1 77 ? -7.683 -0.792 -12.783 1.00 92.12 77 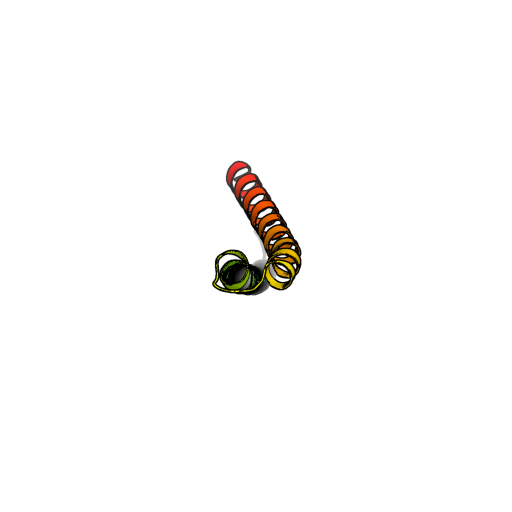LEU A CA 1
ATOM 618 C C . LEU A 1 77 ? -7.708 0.162 -13.984 1.00 92.12 77 LEU A C 1
ATOM 620 O O . LEU A 1 77 ? -8.018 -0.254 -15.099 1.00 92.12 77 LEU A O 1
ATOM 624 N N . ASP A 1 78 ? -7.402 1.445 -13.781 1.00 93.44 78 ASP A N 1
ATOM 625 C CA . ASP A 1 78 ? -7.290 2.413 -14.878 1.00 93.44 78 ASP A CA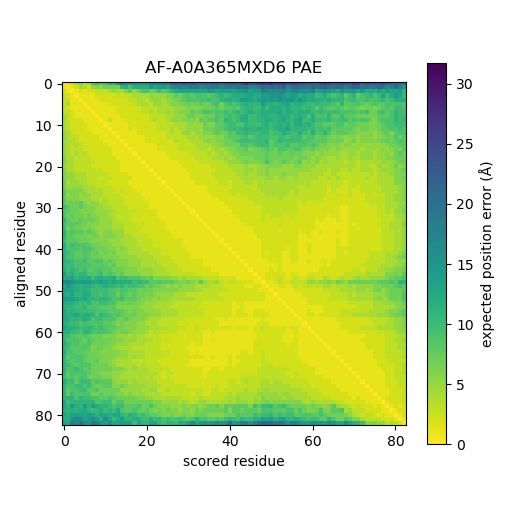 1
ATOM 626 C C . ASP A 1 78 ? -6.132 2.055 -15.818 1.00 93.44 78 ASP A C 1
ATOM 628 O O . ASP A 1 78 ? -6.269 2.156 -17.036 1.00 93.44 78 ASP A O 1
ATOM 632 N N . TRP A 1 79 ? -5.016 1.564 -15.277 1.00 84.25 79 TRP A N 1
ATOM 633 C CA . TRP A 1 79 ? -3.910 1.071 -16.093 1.00 84.25 79 TRP A CA 1
ATOM 634 C C . TRP A 1 79 ? -4.287 -0.180 -16.899 1.00 84.25 79 TRP A C 1
ATOM 636 O O . TRP A 1 79 ? -4.037 -0.213 -18.103 1.00 84.25 79 TRP A O 1
ATOM 646 N N . GLU A 1 80 ? -4.959 -1.161 -16.284 1.00 85.50 80 GLU A N 1
ATOM 647 C CA . GLU A 1 80 ? -5.435 -2.372 -16.972 1.00 85.50 80 GLU A CA 1
ATOM 648 C C . GLU A 1 80 ? -6.388 -2.045 -18.134 1.00 85.50 80 GLU A C 1
ATOM 650 O O . GLU A 1 80 ? -6.304 -2.661 -19.190 1.00 85.50 80 GLU A O 1
ATOM 655 N N . ARG A 1 81 ? -7.254 -1.033 -17.989 1.00 87.19 81 ARG A N 1
ATOM 656 C CA . ARG A 1 81 ? -8.181 -0.605 -19.056 1.00 87.19 81 ARG A CA 1
ATOM 657 C C . ARG A 1 81 ? -7.512 0.098 -20.239 1.00 87.19 81 ARG A C 1
ATOM 659 O O . ARG A 1 81 ? -8.154 0.257 -21.277 1.00 87.19 81 ARG A O 1
ATOM 666 N N . ARG A 1 82 ? -6.293 0.611 -20.063 1.00 80.88 82 ARG A N 1
ATOM 667 C CA . ARG A 1 82 ? -5.556 1.369 -21.089 1.00 80.88 82 ARG A CA 1
ATOM 668 C C . ARG A 1 82 ? -4.624 0.491 -21.927 1.00 80.88 82 ARG A C 1
ATOM 670 O O . ARG A 1 82 ? -4.111 0.989 -22.930 1.00 80.88 82 ARG A O 1
ATOM 677 N N . MET A 1 83 ? -4.388 -0.752 -21.508 1.00 68.62 83 MET A N 1
ATOM 678 C CA . MET A 1 83 ? -3.625 -1.759 -22.253 1.00 68.62 83 MET A CA 1
ATOM 679 C C . MET A 1 83 ? -4.540 -2.627 -23.111 1.00 68.62 83 MET A C 1
ATOM 681 O O . MET A 1 83 ? -4.078 -3.014 -24.207 1.00 68.62 83 MET A O 1
#

Radius of gyration: 21.37 Å; Cα contacts (8 Å, |Δi|>4): 34; chains: 1; bounding box: 42×13×66 Å

Sequence (83 aa):
MP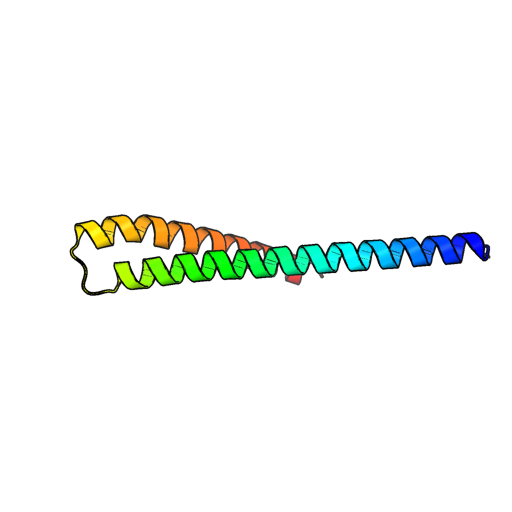SKAEILQGLANVEFEKEHLEREIKAAEDYTKHITQQKMDKQAIVYGSYDQATKDAAQKDYDYYCDILSDLLDKALDWERRM